Protein AF-A0ABD5QQK4-F1 (afdb_monomer_lite)

Foldseek 3Di:
DDPVVVVVVVVVVVVVLLVVLVVCCVVVNDHSVVPPPVPPD

Organism: NCBI:txid2707018

Structure (mmCIF, N/CA/C/O backbone):
data_AF-A0ABD5QQK4-F1
#
_entry.id   AF-A0ABD5QQK4-F1
#
loop_
_atom_site.group_PDB
_atom_site.id
_atom_site.type_symbol
_atom_site.label_atom_id
_atom_site.label_alt_id
_atom_site.label_comp_id
_atom_site.label_asym_id
_atom_site.label_entity_id
_atom_site.label_seq_id
_atom_site.pdbx_PDB_ins_code
_atom_site.Cartn_x
_atom_site.Cartn_y
_atom_site.Cartn_z
_atom_site.occupancy
_atom_site.B_iso_or_equiv
_atom_site.auth_seq_id
_atom_site.auth_comp_id
_atom_site.auth_asym_id
_atom_site.auth_atom_id
_atom_site.pdbx_PDB_model_num
ATOM 1 N N . MET A 1 1 ? -8.361 -3.349 19.848 1.00 68.25 1 MET A N 1
ATOM 2 C CA . MET A 1 1 ? -8.511 -3.874 18.486 1.00 68.25 1 MET A CA 1
ATOM 3 C C . MET A 1 1 ? -9.204 -5.210 18.605 1.00 68.25 1 MET A C 1
ATOM 5 O O . MET A 1 1 ? -8.710 -6.084 19.310 1.00 68.25 1 MET A O 1
ATOM 9 N N . THR A 1 2 ? -10.402 -5.294 18.052 1.00 91.94 2 THR A N 1
ATOM 10 C CA . THR A 1 2 ? -11.152 -6.529 17.829 1.00 91.94 2 THR A CA 1
ATOM 11 C C . THR A 1 2 ? -10.594 -7.251 16.603 1.00 91.94 2 THR A C 1
ATOM 13 O O . THR A 1 2 ? -9.841 -6.659 15.834 1.00 91.94 2 THR A O 1
ATOM 16 N N . GLU A 1 3 ? -10.963 -8.514 16.407 1.00 93.06 3 GLU A N 1
ATOM 17 C CA . GLU A 1 3 ? -10.562 -9.285 15.219 1.00 93.06 3 GLU A CA 1
ATOM 18 C C . GLU A 1 3 ? -11.054 -8.621 13.922 1.00 93.06 3 GLU A C 1
ATOM 20 O O . GLU A 1 3 ? -10.291 -8.504 12.975 1.00 93.06 3 GLU A O 1
ATOM 25 N N . ALA A 1 4 ? -12.271 -8.067 13.921 1.00 91.69 4 ALA A N 1
ATOM 26 C CA . ALA A 1 4 ? -12.812 -7.330 12.777 1.00 91.69 4 ALA A CA 1
ATOM 27 C C . ALA A 1 4 ? -12.052 -6.022 12.482 1.00 91.69 4 ALA A C 1
ATOM 29 O O . ALA A 1 4 ? -11.909 -5.622 11.333 1.00 91.69 4 ALA A O 1
ATOM 30 N N . GLU A 1 5 ? -11.555 -5.337 13.519 1.00 94.69 5 GLU A N 1
ATOM 31 C CA . GLU A 1 5 ? -10.705 -4.151 13.340 1.00 94.69 5 GLU A CA 1
ATOM 32 C C . GLU A 1 5 ? -9.296 -4.516 12.857 1.00 94.69 5 GLU A C 1
ATOM 34 O O . GLU A 1 5 ? -8.635 -3.680 12.248 1.00 94.69 5 GLU A O 1
ATOM 39 N N . LEU A 1 6 ? -8.824 -5.730 13.156 1.00 95.56 6 LEU A N 1
ATOM 40 C CA . LEU A 1 6 ? -7.545 -6.234 12.669 1.00 95.56 6 LEU A CA 1
ATOM 41 C C . LEU A 1 6 ? -7.640 -6.638 11.194 1.00 95.56 6 LEU A C 1
ATOM 43 O O . LEU A 1 6 ? -6.799 -6.210 10.420 1.00 95.56 6 LEU A O 1
ATOM 47 N N . GLU A 1 7 ? -8.689 -7.361 10.800 1.00 95.75 7 GLU A N 1
ATOM 48 C CA . GLU A 1 7 ? -8.950 -7.740 9.402 1.00 95.75 7 GLU A CA 1
ATOM 49 C C . GLU A 1 7 ? -9.068 -6.501 8.502 1.00 95.75 7 GLU A C 1
ATOM 51 O O . GLU A 1 7 ? -8.349 -6.369 7.519 1.00 95.75 7 GLU A O 1
ATOM 56 N N . ALA A 1 8 ? -9.863 -5.508 8.914 1.00 95.75 8 ALA A N 1
ATOM 57 C CA . ALA A 1 8 ? -9.982 -4.252 8.172 1.00 95.75 8 ALA A CA 1
ATOM 58 C C . ALA A 1 8 ? -8.659 -3.467 8.085 1.00 95.75 8 ALA A C 1
ATOM 60 O O . ALA A 1 8 ? -8.451 -2.684 7.158 1.00 95.75 8 ALA A O 1
ATOM 61 N N . PHE A 1 9 ? -7.776 -3.629 9.073 1.00 95.38 9 PHE A N 1
ATOM 62 C CA . PHE A 1 9 ? -6.451 -3.021 9.050 1.00 95.38 9 PHE A CA 1
ATOM 63 C C . PHE A 1 9 ? -5.501 -3.767 8.107 1.00 95.38 9 PHE A C 1
ATOM 65 O O . PHE A 1 9 ? -4.741 -3.118 7.394 1.00 95.38 9 PHE A O 1
ATOM 72 N N . GLU A 1 10 ? -5.550 -5.098 8.088 1.00 95.69 10 GLU A N 1
ATOM 73 C CA . GLU A 1 10 ? -4.785 -5.936 7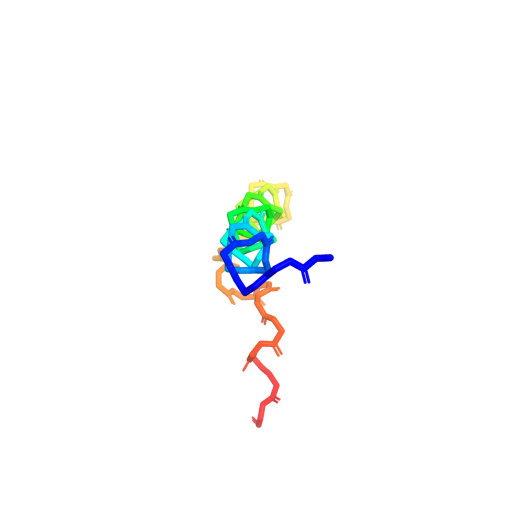.159 1.00 95.69 10 GLU A CA 1
ATOM 74 C C . GLU A 1 10 ? -5.184 -5.642 5.707 1.00 95.69 10 GLU A C 1
ATOM 76 O O . GLU A 1 10 ? -4.311 -5.324 4.902 1.00 95.69 10 GLU A O 1
ATOM 81 N N . ASP A 1 11 ? -6.485 -5.577 5.411 1.00 96.19 11 ASP A N 1
ATOM 82 C CA . ASP A 1 11 ? -6.998 -5.212 4.083 1.00 96.19 11 ASP A CA 1
ATOM 83 C C . ASP A 1 11 ? -6.496 -3.828 3.632 1.00 96.19 11 ASP A C 1
ATOM 85 O O . ASP A 1 11 ? -6.030 -3.649 2.505 1.00 96.19 11 ASP A O 1
ATOM 89 N N . ALA A 1 12 ? -6.543 -2.835 4.527 1.00 96.44 12 ALA A N 1
ATOM 90 C CA . ALA A 1 12 ? -6.074 -1.482 4.227 1.00 96.44 12 ALA A CA 1
ATOM 91 C C . ALA A 1 12 ? -4.551 -1.417 4.012 1.00 96.44 12 ALA A C 1
ATOM 93 O O . ALA A 1 12 ? -4.059 -0.600 3.228 1.00 96.44 12 ALA A O 1
ATOM 94 N N . MET A 1 13 ? -3.792 -2.253 4.722 1.00 94.62 13 MET A N 1
ATOM 95 C CA . MET A 1 13 ? -2.347 -2.373 4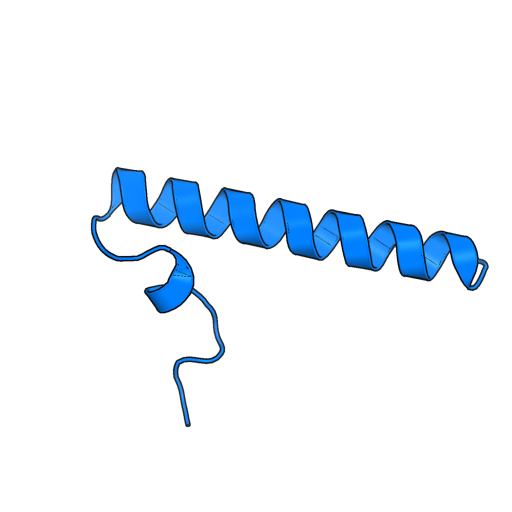.537 1.00 94.62 13 MET A CA 1
ATOM 96 C C . MET A 1 13 ? -2.009 -3.018 3.191 1.00 94.62 13 MET A C 1
ATOM 98 O O . MET A 1 13 ? -1.087 -2.546 2.524 1.00 94.62 13 MET A O 1
ATOM 102 N N . ASP A 1 14 ? -2.760 -4.039 2.776 1.00 94.25 14 ASP A N 1
ATOM 103 C CA . ASP A 1 14 ? -2.575 -4.712 1.490 1.00 94.25 14 ASP A CA 1
ATOM 104 C C . ASP A 1 14 ? -2.919 -3.789 0.311 1.00 94.25 14 ASP A C 1
ATOM 106 O O . ASP A 1 14 ? -2.116 -3.663 -0.619 1.00 94.25 14 ASP A O 1
ATOM 110 N N . GLU A 1 15 ? -4.034 -3.054 0.388 1.00 95.12 15 GLU A N 1
ATOM 111 C CA . GLU A 1 15 ? -4.420 -2.049 -0.616 1.00 95.12 15 GLU A CA 1
ATOM 112 C C . GLU A 1 15 ? -3.370 -0.927 -0.714 1.00 95.12 15 GLU A C 1
ATOM 114 O O . GLU A 1 15 ? -2.932 -0.543 -1.802 1.00 95.12 15 GLU A O 1
ATOM 119 N N . GLY A 1 16 ? -2.885 -0.437 0.432 1.00 95.31 16 GLY A N 1
ATOM 120 C CA . GLY A 1 16 ? -1.809 0.552 0.472 1.00 95.31 16 GLY A CA 1
ATOM 121 C C . GLY A 1 16 ? -0.497 0.028 -0.121 1.00 95.31 16 GLY A C 1
ATOM 122 O O . GLY A 1 16 ? 0.207 0.759 -0.821 1.00 95.31 16 GLY A O 1
ATOM 123 N N . ALA A 1 17 ? -0.161 -1.240 0.123 1.00 94.00 17 ALA A N 1
ATOM 124 C CA . ALA A 1 17 ? 1.033 -1.872 -0.425 1.00 94.00 17 ALA A CA 1
ATOM 125 C C . ALA A 1 17 ? 0.934 -2.096 -1.940 1.00 94.00 17 ALA A C 1
ATOM 127 O O . ALA A 1 17 ? 1.948 -2.018 -2.636 1.00 94.00 17 ALA A O 1
ATOM 128 N N . GLU A 1 18 ? -0.254 -2.384 -2.471 1.00 94.62 18 GLU A N 1
ATOM 129 C CA . GLU A 1 18 ? -0.505 -2.439 -3.915 1.00 94.62 18 GLU A CA 1
ATOM 130 C C . GLU A 1 18 ? -0.320 -1.064 -4.564 1.00 94.62 18 GLU A C 1
ATOM 132 O O . GLU A 1 18 ? 0.485 -0.937 -5.487 1.00 94.62 18 GLU A O 1
ATOM 137 N N . ALA A 1 19 ? -0.933 -0.018 -4.006 1.00 95.81 19 ALA A N 1
ATOM 138 C CA . ALA A 1 19 ? -0.805 1.343 -4.524 1.00 95.81 19 ALA A CA 1
ATOM 139 C C . ALA A 1 19 ? 0.654 1.840 -4.542 1.00 95.81 19 ALA A C 1
ATOM 141 O O . ALA A 1 19 ? 1.087 2.506 -5.483 1.00 95.81 19 ALA A O 1
ATOM 142 N N . VAL A 1 20 ? 1.445 1.499 -3.518 1.00 95.31 20 VAL A N 1
ATOM 143 C CA . VAL A 1 20 ? 2.880 1.827 -3.487 1.00 95.31 20 VAL A CA 1
ATOM 144 C C . VAL A 1 20 ? 3.640 1.089 -4.588 1.00 95.31 20 VAL A C 1
ATOM 146 O O . VAL A 1 20 ? 4.476 1.696 -5.250 1.00 95.31 20 VAL A O 1
ATOM 149 N N . ARG A 1 21 ? 3.365 -0.202 -4.804 1.00 94.75 21 ARG A N 1
ATOM 150 C CA . ARG A 1 21 ? 4.017 -0.991 -5.860 1.00 94.75 21 ARG A CA 1
ATOM 151 C C . ARG A 1 21 ? 3.679 -0.470 -7.254 1.00 94.75 21 ARG A C 1
ATOM 153 O O . ARG A 1 21 ? 4.578 -0.358 -8.082 1.00 94.75 21 ARG A O 1
ATOM 160 N N . GLU A 1 22 ? 2.423 -0.102 -7.490 1.00 95.19 22 GLU A N 1
ATOM 161 C CA . GLU A 1 22 ? 1.985 0.500 -8.751 1.00 95.19 22 GLU A CA 1
ATOM 162 C C . GLU A 1 22 ? 2.686 1.841 -9.004 1.00 95.19 22 GLU A C 1
ATOM 164 O O . GLU A 1 22 ? 3.275 2.038 -10.066 1.00 95.19 22 GLU A O 1
ATOM 169 N N . ALA A 1 23 ? 2.728 2.722 -8.000 1.00 96.69 23 ALA A N 1
ATOM 170 C CA . ALA A 1 23 ? 3.423 4.003 -8.109 1.00 96.69 23 ALA A CA 1
ATOM 171 C C . ALA A 1 23 ? 4.933 3.835 -8.363 1.00 96.69 23 ALA A C 1
ATOM 173 O O . ALA A 1 23 ? 5.528 4.587 -9.134 1.00 96.69 23 ALA A O 1
ATOM 174 N N . LEU A 1 24 ? 5.564 2.839 -7.734 1.00 94.88 24 LEU A N 1
ATOM 175 C CA . LEU A 1 24 ? 6.972 2.519 -7.973 1.00 94.88 24 LEU A CA 1
ATOM 176 C C . LEU A 1 24 ? 7.202 1.997 -9.393 1.00 94.88 24 LEU A C 1
ATOM 178 O O . LEU A 1 24 ? 8.181 2.393 -10.019 1.00 94.88 24 LEU A O 1
ATOM 182 N N . ALA A 1 25 ? 6.312 1.151 -9.912 1.00 95.25 25 ALA A N 1
ATOM 183 C CA . ALA A 1 25 ? 6.392 0.667 -11.286 1.00 95.25 25 ALA A CA 1
ATOM 184 C C . ALA A 1 25 ? 6.175 1.792 -12.311 1.00 95.25 25 ALA A C 1
ATOM 186 O O . ALA A 1 25 ? 6.846 1.805 -13.343 1.00 95.25 25 ALA A O 1
ATOM 187 N N . GLU A 1 26 ? 5.299 2.759 -12.025 1.00 95.88 26 GLU A N 1
ATOM 188 C CA . GLU A 1 26 ? 5.100 3.939 -12.874 1.00 95.88 26 GLU A CA 1
ATOM 189 C C . GLU A 1 26 ? 6.350 4.838 -12.916 1.00 95.88 26 GLU A C 1
ATOM 191 O O . GLU A 1 26 ? 6.763 5.264 -13.996 1.00 95.88 26 GLU A O 1
ATOM 196 N N . ASP A 1 27 ? 6.975 5.103 -11.763 1.00 96.69 27 ASP A N 1
ATOM 197 C CA . ASP A 1 27 ? 8.117 6.026 -11.653 1.00 96.69 27 ASP A CA 1
ATOM 198 C C . ASP A 1 27 ? 9.450 5.393 -12.084 1.00 96.69 27 ASP A C 1
ATOM 200 O O . ASP A 1 27 ? 10.254 6.002 -12.794 1.00 96.69 27 ASP A O 1
ATOM 204 N N . LEU 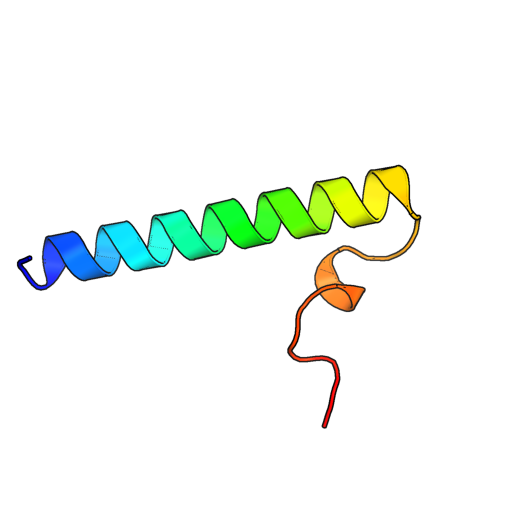A 1 28 ? 9.697 4.152 -11.663 1.00 95.00 28 LEU A N 1
ATOM 205 C CA . LEU A 1 28 ? 10.975 3.466 -11.864 1.00 95.00 28 LEU A CA 1
ATOM 206 C C . LEU A 1 28 ? 10.961 2.524 -13.076 1.00 95.00 28 LEU A C 1
ATOM 208 O O . LEU A 1 28 ? 12.033 2.156 -13.567 1.00 95.00 28 LEU A O 1
ATOM 212 N N . GLY A 1 29 ? 9.773 2.181 -13.582 1.00 91.69 29 GLY A N 1
ATOM 213 C CA . GLY A 1 29 ? 9.571 1.209 -14.651 1.00 91.69 29 GLY A CA 1
ATOM 214 C C . GLY A 1 29 ? 9.720 -0.237 -14.172 1.00 91.69 29 GLY A C 1
ATOM 215 O O . GLY A 1 29 ? 10.593 -0.555 -13.372 1.00 91.69 29 GLY A O 1
ATOM 216 N N . GLY A 1 30 ? 8.905 -1.140 -14.712 1.00 91.00 30 GLY A N 1
ATOM 217 C CA . GLY A 1 30 ? 8.894 -2.555 -14.327 1.00 91.00 30 GLY A CA 1
ATOM 218 C C . GLY A 1 30 ? 7.474 -3.040 -14.074 1.00 91.00 30 GLY A C 1
ATOM 219 O O . GLY A 1 30 ? 6.520 -2.330 -14.397 1.00 91.00 30 GLY A O 1
ATOM 220 N N . ASP A 1 31 ? 7.335 -4.241 -13.520 1.00 92.44 31 ASP A N 1
ATOM 221 C CA . ASP A 1 31 ? 6.041 -4.746 -13.067 1.00 92.44 31 ASP A CA 1
ATOM 222 C C . ASP A 1 31 ? 5.841 -4.421 -11.570 1.00 92.44 31 ASP A C 1
ATOM 224 O O . ASP A 1 31 ? 6.790 -4.561 -10.793 1.00 92.44 31 ASP A O 1
ATOM 228 N N . PRO A 1 32 ? 4.647 -3.987 -11.117 1.00 92.25 32 PRO A N 1
ATOM 229 C CA . PRO A 1 32 ? 4.366 -3.781 -9.692 1.00 92.25 32 PRO A CA 1
ATOM 230 C C . PRO A 1 32 ? 4.734 -4.987 -8.810 1.00 92.25 32 PRO A C 1
ATOM 232 O O . PRO A 1 32 ? 5.186 -4.812 -7.672 1.00 92.25 32 PRO A O 1
ATOM 235 N N 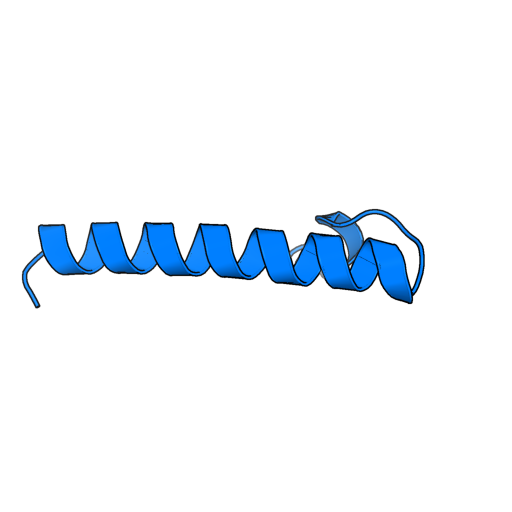. ASP A 1 33 ? 4.605 -6.213 -9.326 1.00 90.00 33 ASP A N 1
ATOM 236 C CA . ASP A 1 33 ? 4.946 -7.431 -8.591 1.00 90.00 33 ASP A CA 1
ATOM 237 C C . ASP A 1 33 ? 6.455 -7.599 -8.356 1.00 90.00 33 ASP A C 1
ATOM 239 O O . ASP A 1 33 ? 6.842 -8.225 -7.362 1.00 90.00 33 ASP A O 1
ATOM 243 N N . ASP A 1 34 ? 7.317 -6.974 -9.168 1.00 90.62 34 ASP A N 1
ATOM 244 C CA . ASP A 1 34 ? 8.776 -6.975 -8.965 1.00 90.62 34 ASP A CA 1
ATOM 245 C C . ASP A 1 34 ? 9.166 -6.284 -7.646 1.00 90.62 34 ASP A C 1
ATOM 247 O O . ASP A 1 34 ? 10.155 -6.648 -6.999 1.00 90.62 34 ASP A O 1
ATOM 251 N N . TYR A 1 35 ? 8.356 -5.311 -7.214 1.00 86.81 35 TYR A N 1
ATOM 252 C CA . TYR A 1 35 ? 8.519 -4.564 -5.964 1.00 86.81 35 TYR A CA 1
ATOM 253 C C . TYR A 1 35 ? 7.857 -5.242 -4.761 1.00 86.81 35 TYR A C 1
ATOM 255 O O . TYR A 1 35 ? 7.978 -4.760 -3.631 1.00 86.81 35 TYR A O 1
ATOM 263 N N . SER A 1 36 ? 7.178 -6.372 -4.966 1.00 85.56 36 SER A N 1
ATOM 264 C CA . SER A 1 36 ? 6.720 -7.199 -3.856 1.00 85.56 36 SER A CA 1
ATOM 265 C C . SER A 1 36 ? 7.924 -7.880 -3.192 1.00 85.56 36 SER A C 1
ATOM 267 O O . SER A 1 36 ? 8.777 -8.491 -3.837 1.00 85.56 36 SER A O 1
ATOM 269 N N . SER A 1 37 ? 8.013 -7.802 -1.862 1.00 72.06 37 SER A N 1
ATOM 270 C CA . SER A 1 37 ? 9.118 -8.403 -1.093 1.00 72.06 37 S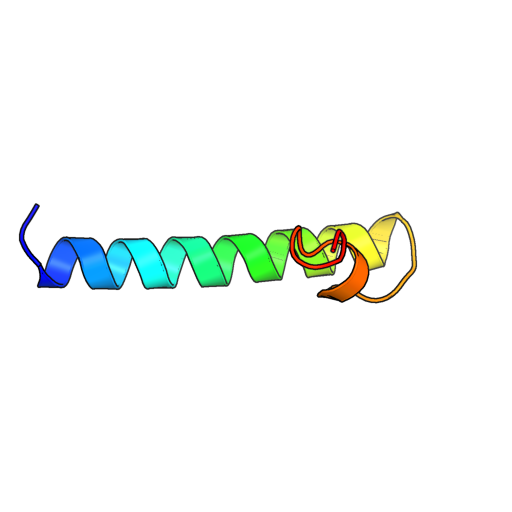ER A CA 1
ATOM 271 C C . SER A 1 37 ? 9.189 -9.942 -1.196 1.00 72.06 37 SER A C 1
ATOM 273 O O . SER A 1 37 ? 10.104 -10.547 -0.633 1.00 72.06 37 SER A O 1
ATOM 275 N N . SER A 1 38 ? 8.254 -10.582 -1.905 1.00 61.16 38 SER A N 1
ATOM 276 C CA . SER A 1 38 ? 8.214 -12.028 -2.152 1.00 61.16 38 SER A CA 1
ATOM 277 C C . SER A 1 38 ? 9.180 -12.499 -3.249 1.00 61.16 38 SER A C 1
ATOM 279 O O . SER A 1 38 ? 9.352 -13.703 -3.420 1.00 61.16 38 SER A O 1
ATOM 281 N N . SER A 1 39 ? 9.869 -11.595 -3.957 1.00 58.16 39 SER A N 1
ATOM 282 C CA . SER A 1 39 ? 10.826 -11.935 -5.029 1.00 58.16 39 SER A CA 1
ATOM 283 C C . SER A 1 39 ? 12.232 -12.366 -4.559 1.00 58.16 39 SER A C 1
ATOM 285 O O . SER A 1 39 ? 13.137 -12.538 -5.376 1.00 58.16 39 SER A O 1
ATOM 287 N N . ARG A 1 40 ? 12.451 -12.597 -3.254 1.00 56.94 40 ARG A N 1
ATOM 288 C CA . ARG A 1 40 ? 13.691 -13.204 -2.723 1.00 56.94 40 ARG A CA 1
ATOM 289 C C . ARG A 1 40 ? 13.410 -14.536 -2.018 1.00 56.94 40 ARG A C 1
ATOM 291 O O . ARG A 1 40 ? 13.238 -14.575 -0.801 1.00 56.94 40 ARG A O 1
ATOM 298 N N . SER A 1 41 ? 13.420 -15.628 -2.781 1.00 47.19 41 SER A N 1
ATOM 299 C CA . SER A 1 41 ? 13.674 -17.000 -2.307 1.00 47.19 41 SER A CA 1
ATOM 300 C C . SER A 1 41 ? 14.723 -17.661 -3.188 1.00 47.19 41 SER A C 1
ATOM 302 O O . SER A 1 41 ? 14.693 -17.406 -4.411 1.00 47.19 41 SER A O 1
#

pLDDT: mean 89.02, std 12.39, range [47.19, 96.69]

Secondary structure (DSSP, 8-state):
--HHHHHHHHHHHHHHHHHHHHHHHHHH-S-GGGGSGGG--

Radius of gyr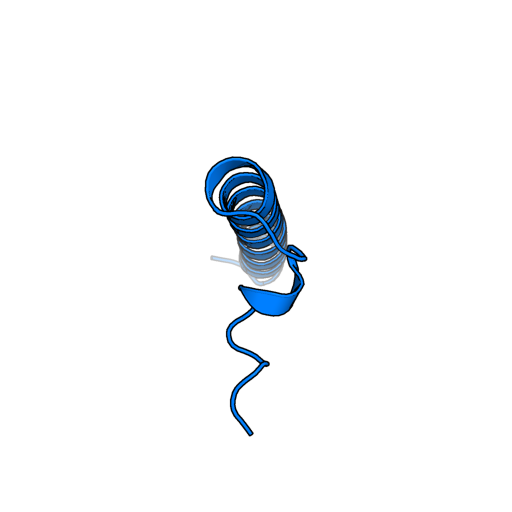ation: 12.95 Å; chains: 1; bounding box: 26×23×33 Å

Sequence (41 aa):
MTEAELEAFEDAMDEGAEAVREALAEDLGGDPDDYSSSSRS